Protein AF-A0A538PZ13-F1 (afdb_monomer_lite)

Radius of gyration: 15.91 Å; chains: 1; bounding box: 45×30×44 Å

Foldseek 3Di:
DVVVLLVVVCVVVVLAQKEWQALLLCLLQDPPRDVLSVPDQEGEIADAPPDPCPVVQCAPFNCPHPVCVVVVHGYDYDYPVLQLWFPPQVVVWGANDPVNRSYTYGQPLSSLLSLLVVDDPSSLVNNLVCVVVVVDDPVVNLVRLVRRPDPVSSVSSVVSSVVSVVVSVD

Structure (mmCIF, N/CA/C/O backbone):
data_AF-A0A538PZ13-F1
#
_entry.id   AF-A0A538PZ13-F1
#
loop_
_atom_site.group_PDB
_atom_site.id
_atom_site.type_symbol
_atom_site.label_atom_id
_atom_site.label_alt_id
_atom_site.label_comp_id
_atom_site.label_asym_id
_atom_site.label_entity_id
_atom_site.label_seq_id
_atom_site.pdbx_PDB_ins_code
_atom_site.Cartn_x
_atom_site.Cartn_y
_atom_site.Cartn_z
_atom_site.occupancy
_atom_site.B_iso_or_equiv
_atom_site.auth_seq_id
_atom_site.auth_comp_id
_atom_site.auth_asym_id
_atom_site.auth_atom_id
_atom_site.pdbx_PDB_model_num
ATOM 1 N N . MET A 1 1 ? -0.785 -1.267 -18.541 1.00 88.31 1 MET A N 1
ATOM 2 C CA . MET A 1 1 ? -0.004 -0.082 -18.116 1.00 88.31 1 MET A CA 1
ATOM 3 C C . MET A 1 1 ? 0.684 -0.335 -16.784 1.00 88.31 1 MET A C 1
ATOM 5 O O . MET A 1 1 ? 1.896 -0.491 -16.802 1.00 88.31 1 MET A O 1
ATOM 9 N N . LEU A 1 2 ? -0.053 -0.430 -15.665 1.00 92.56 2 LEU A N 1
ATOM 10 C CA . LEU A 1 2 ? 0.525 -0.856 -14.379 1.00 92.56 2 LEU A CA 1
ATOM 11 C C . LEU A 1 2 ? 1.049 -2.296 -14.450 1.00 92.56 2 LEU A C 1
ATOM 13 O O . LEU A 1 2 ? 2.186 -2.546 -14.088 1.00 92.56 2 LEU A O 1
ATOM 17 N N . ASP A 1 3 ? 0.243 -3.219 -14.974 1.00 93.75 3 ASP A N 1
ATOM 18 C CA . ASP A 1 3 ? 0.633 -4.626 -15.111 1.00 93.75 3 ASP A CA 1
ATOM 19 C C . ASP A 1 3 ? 1.931 -4.803 -15.922 1.00 93.75 3 ASP A C 1
ATOM 21 O O . ASP A 1 3 ? 2.864 -5.469 -15.478 1.00 93.75 3 ASP A O 1
ATOM 25 N N . ASP A 1 4 ? 2.043 -4.106 -17.059 1.00 95.25 4 ASP A N 1
ATOM 26 C CA . ASP A 1 4 ? 3.268 -4.083 -17.871 1.00 95.25 4 ASP A CA 1
ATOM 27 C C . ASP A 1 4 ? 4.466 -3.535 -17.079 1.00 95.25 4 ASP A C 1
ATOM 29 O O . ASP A 1 4 ? 5.549 -4.116 -17.117 1.00 95.25 4 ASP A O 1
ATOM 33 N N . LEU A 1 5 ? 4.266 -2.448 -16.317 1.00 95.94 5 LEU A N 1
ATOM 34 C CA . LEU A 1 5 ? 5.308 -1.860 -15.469 1.00 95.94 5 LEU A CA 1
ATOM 35 C C . LEU A 1 5 ? 5.820 -2.873 -14.450 1.00 95.94 5 LEU A C 1
ATOM 37 O O . LEU A 1 5 ? 7.027 -3.001 -14.278 1.00 95.94 5 LEU A O 1
ATOM 41 N N . LEU A 1 6 ? 4.923 -3.605 -13.793 1.00 95.69 6 LEU A N 1
ATOM 42 C CA . LEU A 1 6 ? 5.287 -4.552 -12.743 1.00 95.69 6 LEU A CA 1
ATOM 43 C C . LEU A 1 6 ? 6.004 -5.784 -13.304 1.00 95.69 6 LEU A C 1
ATOM 45 O O . LEU A 1 6 ? 6.960 -6.261 -12.697 1.00 95.69 6 LEU A O 1
ATOM 49 N N . HIS A 1 7 ? 5.614 -6.252 -14.489 1.00 96.19 7 HIS A N 1
ATOM 50 C CA . HIS A 1 7 ? 6.322 -7.325 -15.189 1.00 96.19 7 HIS A CA 1
ATOM 51 C C . HIS A 1 7 ? 7.709 -6.900 -15.687 1.00 96.19 7 HIS A C 1
ATOM 53 O O . HIS A 1 7 ? 8.652 -7.690 -15.648 1.00 96.19 7 HIS A O 1
ATOM 59 N N . GLU A 1 8 ? 7.863 -5.669 -16.173 1.00 95.69 8 GLU A N 1
ATOM 60 C CA . GLU A 1 8 ? 9.173 -5.124 -16.542 1.00 95.69 8 GLU A CA 1
ATOM 61 C C . GLU A 1 8 ? 10.072 -4.944 -15.314 1.00 95.69 8 GLU A C 1
ATOM 63 O O . GLU A 1 8 ? 11.234 -5.355 -15.336 1.00 95.69 8 GLU A O 1
ATOM 68 N N . LEU A 1 9 ? 9.514 -4.395 -14.234 1.00 94.81 9 LEU A N 1
ATOM 69 C CA . LEU A 1 9 ? 10.199 -4.213 -12.962 1.00 94.81 9 LEU A CA 1
ATOM 70 C C . LEU A 1 9 ? 10.659 -5.557 -12.385 1.00 94.81 9 LEU A C 1
ATOM 72 O O . LEU A 1 9 ? 11.820 -5.703 -12.025 1.00 94.81 9 LEU A O 1
ATOM 76 N N . SER A 1 10 ? 9.788 -6.566 -12.379 1.00 94.12 10 SER A N 1
ATOM 77 C CA . SER A 1 10 ? 10.116 -7.926 -11.944 1.00 94.12 10 SER A CA 1
ATOM 78 C C . SER A 1 10 ? 11.356 -8.492 -12.646 1.00 94.12 10 SER A C 1
ATOM 80 O O . SER A 1 10 ? 12.228 -9.086 -12.012 1.00 94.12 10 SER A O 1
ATOM 82 N N . ARG A 1 11 ? 11.476 -8.265 -13.961 1.00 93.88 11 ARG A N 1
ATOM 83 C CA . ARG A 1 11 ? 12.620 -8.739 -14.750 1.00 93.88 11 ARG A CA 1
ATOM 84 C C . ARG A 1 11 ? 13.901 -7.983 -14.423 1.00 93.88 11 ARG A C 1
ATOM 86 O O . ARG A 1 11 ? 14.960 -8.600 -14.380 1.00 93.88 11 ARG A O 1
ATOM 93 N N . ILE A 1 12 ? 13.831 -6.662 -14.230 1.00 93.19 12 ILE A N 1
ATOM 94 C CA . ILE A 1 12 ? 15.037 -5.864 -13.967 1.00 93.19 12 ILE A CA 1
ATOM 95 C C . ILE A 1 12 ? 15.570 -6.070 -12.547 1.00 93.19 12 ILE A C 1
ATOM 97 O O . ILE A 1 12 ? 16.764 -5.899 -12.312 1.00 93.19 12 ILE A O 1
ATOM 101 N N . THR A 1 13 ? 14.700 -6.457 -11.611 1.00 91.69 13 THR A N 1
ATOM 102 C CA . THR A 1 13 ? 15.071 -6.745 -10.223 1.00 91.69 13 THR A CA 1
ATOM 103 C C . THR A 1 13 ? 15.379 -8.220 -9.967 1.00 91.69 13 THR A C 1
ATOM 105 O O . THR A 1 13 ? 15.598 -8.579 -8.812 1.00 91.69 13 THR A O 1
ATOM 108 N N . ASP A 1 14 ? 15.421 -9.059 -11.009 1.00 92.44 14 ASP A N 1
ATOM 109 C CA . ASP A 1 14 ? 15.654 -10.511 -10.917 1.00 92.44 14 ASP A CA 1
ATOM 110 C C . ASP A 1 14 ? 14.705 -11.192 -9.911 1.00 92.44 14 ASP A C 1
ATOM 112 O O . ASP A 1 14 ? 15.118 -11.962 -9.047 1.00 92.44 14 ASP A O 1
ATOM 116 N N . GLU A 1 15 ? 13.419 -10.823 -9.973 1.00 91.75 15 GLU A N 1
ATOM 117 C CA . GLU A 1 15 ? 12.355 -11.303 -9.078 1.00 91.75 15 GLU A CA 1
ATOM 118 C C . GLU A 1 15 ? 12.631 -11.076 -7.579 1.00 91.75 15 GLU A C 1
ATOM 120 O O . GLU A 1 15 ? 12.066 -11.758 -6.716 1.00 91.75 15 GLU A O 1
ATOM 125 N N . ARG A 1 16 ? 13.478 -10.094 -7.236 1.00 93.56 16 ARG A N 1
ATOM 126 C CA . ARG A 1 16 ? 13.683 -9.681 -5.844 1.00 93.56 16 ARG A CA 1
ATOM 127 C C . ARG A 1 16 ? 12.344 -9.318 -5.202 1.00 93.56 16 ARG A C 1
ATOM 129 O O . ARG A 1 16 ? 11.504 -8.664 -5.818 1.00 93.56 16 ARG A O 1
ATOM 136 N N . GLU A 1 17 ? 12.180 -9.690 -3.934 1.00 94.31 17 GLU A N 1
ATOM 137 C CA . GLU A 1 17 ? 11.027 -9.257 -3.148 1.00 94.31 17 GLU A CA 1
ATOM 138 C C . GLU A 1 17 ? 10.996 -7.725 -3.020 1.00 94.31 17 GLU A C 1
ATOM 140 O O . GLU A 1 17 ? 11.961 -7.110 -2.555 1.00 94.31 17 GLU A O 1
ATOM 145 N N . LEU A 1 18 ? 9.882 -7.121 -3.434 1.00 94.50 18 LEU A N 1
ATOM 146 C CA . LEU A 1 18 ? 9.621 -5.683 -3.362 1.00 94.50 18 LEU A CA 1
ATOM 147 C C . LEU A 1 18 ? 8.338 -5.450 -2.574 1.00 94.50 18 LEU A C 1
ATOM 149 O O . LEU A 1 18 ? 7.366 -6.187 -2.742 1.00 94.50 18 LEU A O 1
ATOM 153 N N . VAL A 1 19 ? 8.310 -4.408 -1.744 1.00 95.00 19 VAL A N 1
ATOM 154 C CA . VAL A 1 19 ? 7.137 -4.086 -0.927 1.00 95.00 19 VAL A CA 1
ATOM 155 C C . VAL A 1 19 ? 6.417 -2.871 -1.498 1.00 95.00 19 VAL A C 1
ATOM 157 O O . VAL A 1 19 ? 6.952 -1.770 -1.488 1.00 95.00 19 VAL A O 1
ATOM 160 N N . MET A 1 20 ? 5.192 -3.059 -1.972 1.00 95.44 20 MET A N 1
ATOM 161 C CA . MET A 1 20 ? 4.313 -1.997 -2.442 1.00 95.44 20 MET A CA 1
ATOM 162 C C . MET A 1 20 ? 3.476 -1.453 -1.283 1.00 95.44 20 MET A C 1
ATOM 164 O O . MET A 1 20 ? 2.809 -2.214 -0.579 1.00 95.44 20 MET A O 1
ATOM 168 N N . VAL A 1 21 ? 3.499 -0.132 -1.089 1.00 93.31 21 VAL A N 1
ATOM 169 C CA . VAL A 1 21 ? 2.846 0.536 0.057 1.00 93.31 21 VAL A CA 1
ATOM 170 C C . VAL A 1 21 ? 1.805 1.588 -0.340 1.00 93.31 21 VAL A C 1
ATOM 172 O O . VAL A 1 21 ? 1.150 2.182 0.521 1.00 93.31 21 VAL A O 1
ATOM 175 N N . GLY A 1 22 ? 1.627 1.793 -1.645 1.00 92.19 22 GLY A N 1
ATOM 176 C CA . GLY A 1 22 ? 0.716 2.775 -2.227 1.00 92.19 22 GLY A CA 1
ATOM 177 C C . GLY A 1 22 ? -0.694 2.259 -2.485 1.00 92.19 22 GLY A C 1
ATOM 178 O O . GLY A 1 22 ? -1.019 1.101 -2.214 1.00 92.19 22 GLY A O 1
ATOM 179 N N . SER A 1 23 ? -1.531 3.112 -3.088 1.00 94.75 23 SER A N 1
ATOM 180 C CA . SER A 1 23 ? -2.902 2.762 -3.508 1.00 94.75 23 SER A CA 1
ATOM 181 C C . SER A 1 23 ? -2.949 1.541 -4.428 1.00 94.75 23 SER A C 1
ATOM 183 O O . SER A 1 23 ? -3.924 0.796 -4.403 1.00 94.75 23 SER A O 1
ATOM 185 N N . GLN A 1 24 ? -1.881 1.298 -5.192 1.00 96.19 24 GLN A N 1
ATOM 186 C CA . GLN A 1 24 ? -1.776 0.132 -6.069 1.00 96.19 24 GLN A CA 1
ATOM 187 C C . GLN A 1 24 ? -1.799 -1.205 -5.307 1.00 96.19 24 GLN A C 1
ATOM 189 O O . GLN A 1 24 ? -2.182 -2.221 -5.878 1.00 96.19 24 GLN A O 1
ATOM 194 N N . SER A 1 25 ? -1.536 -1.204 -3.992 1.00 96.19 25 SER A N 1
ATOM 195 C CA . SER A 1 25 ? -1.680 -2.385 -3.122 1.00 96.19 25 SER A CA 1
ATOM 196 C C . SER A 1 25 ? -3.099 -2.970 -3.123 1.00 96.19 25 SER A C 1
ATOM 198 O O . SER A 1 25 ? -3.287 -4.144 -2.820 1.00 96.19 25 SER A O 1
ATOM 200 N N . ILE A 1 26 ? -4.113 -2.177 -3.488 1.00 96.69 26 ILE A N 1
ATOM 201 C CA . ILE A 1 26 ? -5.522 -2.604 -3.529 1.00 96.69 26 ILE A CA 1
ATOM 202 C C . ILE A 1 26 ? -5.761 -3.678 -4.602 1.00 96.69 26 ILE A C 1
ATOM 204 O O . ILE A 1 26 ? -6.655 -4.511 -4.436 1.00 96.69 26 ILE A O 1
ATOM 208 N N . HIS A 1 27 ? -4.928 -3.724 -5.647 1.00 95.31 27 HIS A N 1
ATOM 209 C CA . HIS A 1 27 ? -4.973 -4.782 -6.659 1.00 95.31 27 HIS A CA 1
ATOM 210 C C . HIS A 1 27 ? -4.740 -6.184 -6.073 1.00 95.31 27 HIS A C 1
ATOM 212 O O . HIS A 1 27 ? -5.246 -7.155 -6.626 1.00 95.31 27 HIS A O 1
ATOM 218 N N . ALA A 1 28 ? -4.066 -6.300 -4.921 1.00 94.94 28 ALA A N 1
ATOM 219 C CA . ALA A 1 28 ? -3.869 -7.580 -4.237 1.00 94.94 28 ALA A CA 1
ATOM 220 C C . ALA A 1 28 ? -5.143 -8.127 -3.563 1.00 94.94 28 ALA A C 1
ATOM 222 O O . ALA A 1 28 ? -5.198 -9.290 -3.166 1.00 94.94 28 ALA A O 1
ATOM 223 N N . VAL A 1 29 ? -6.164 -7.283 -3.386 1.00 92.25 29 VAL A N 1
ATOM 224 C CA . VAL A 1 29 ? -7.357 -7.594 -2.583 1.00 92.25 29 VAL A CA 1
ATOM 225 C C . VAL A 1 29 ? -8.599 -7.750 -3.455 1.00 92.25 29 VAL A C 1
ATOM 227 O O . VAL A 1 29 ? -9.496 -8.525 -3.124 1.00 92.25 29 VAL A O 1
ATOM 230 N N . THR A 1 30 ? -8.680 -7.020 -4.568 1.00 92.75 30 THR A N 1
ATOM 231 C CA . THR A 1 30 ? -9.859 -7.025 -5.437 1.00 92.75 30 THR A CA 1
ATOM 232 C C . THR A 1 30 ? -9.503 -6.775 -6.899 1.00 92.75 30 THR A C 1
ATOM 234 O O . THR A 1 30 ? -8.638 -5.963 -7.212 1.00 92.75 30 THR A O 1
ATOM 237 N N . ASN A 1 31 ? -10.244 -7.426 -7.799 1.00 91.31 31 ASN A N 1
ATOM 238 C CA . ASN A 1 31 ? -10.213 -7.132 -9.235 1.00 91.31 31 ASN A CA 1
ATOM 239 C C . ASN A 1 31 ? -11.127 -5.954 -9.614 1.00 91.31 31 ASN A C 1
ATOM 241 O O . ASN A 1 31 ? -10.971 -5.366 -10.678 1.00 91.31 31 ASN A O 1
ATOM 245 N N . ASP A 1 32 ? -12.091 -5.613 -8.755 1.00 93.69 32 ASP A N 1
ATOM 246 C CA . ASP A 1 32 ? -12.986 -4.468 -8.930 1.00 93.69 32 ASP A CA 1
ATOM 247 C C . ASP A 1 32 ? -12.383 -3.263 -8.192 1.00 93.69 32 ASP A C 1
ATOM 249 O O . ASP A 1 32 ? -12.812 -2.894 -7.098 1.00 93.69 32 ASP A O 1
ATOM 253 N N . VAL A 1 33 ? -11.287 -2.712 -8.709 1.00 93.81 33 VAL A N 1
ATOM 254 C CA . VAL A 1 33 ? -10.551 -1.635 -8.027 1.00 93.81 33 VAL A CA 1
ATOM 255 C C . VAL A 1 33 ? -11.299 -0.290 -8.086 1.00 93.81 33 VAL A C 1
ATOM 257 O O . VAL A 1 33 ? -11.918 0.018 -9.104 1.00 93.81 33 VAL A O 1
ATOM 260 N N . PRO A 1 34 ? -11.280 0.529 -7.010 1.00 93.81 34 PRO A N 1
ATOM 261 C CA . PRO A 1 34 ? -11.857 1.877 -7.028 1.00 93.81 34 PRO A CA 1
ATOM 262 C C . PRO A 1 34 ? -11.261 2.772 -8.124 1.00 93.81 34 PRO A C 1
ATOM 264 O O . PRO A 1 34 ? -10.084 2.638 -8.467 1.00 93.81 34 PRO A O 1
ATOM 267 N N . ILE A 1 35 ? -12.043 3.730 -8.634 1.00 92.06 35 ILE A N 1
ATOM 268 C CA . ILE A 1 35 ? -11.593 4.646 -9.697 1.00 92.06 35 ILE A CA 1
ATOM 269 C C . ILE A 1 35 ? -10.392 5.490 -9.252 1.00 92.06 35 ILE A C 1
ATOM 271 O O . ILE A 1 35 ? -9.505 5.770 -10.051 1.00 92.06 35 ILE A O 1
ATOM 275 N N . GLU A 1 36 ? -10.314 5.827 -7.968 1.00 91.50 36 GLU A N 1
ATOM 276 C CA . GLU A 1 36 ? -9.204 6.544 -7.342 1.00 91.50 36 GLU A CA 1
ATOM 277 C C . GLU A 1 36 ? -7.878 5.782 -7.496 1.00 91.50 36 GLU A C 1
ATOM 279 O O . GLU A 1 36 ? -6.826 6.396 -7.666 1.00 91.50 36 GLU A O 1
ATOM 284 N N . VAL A 1 37 ? -7.927 4.444 -7.485 1.00 93.38 37 VAL A N 1
ATOM 285 C CA . VAL A 1 37 ? -6.760 3.575 -7.702 1.00 93.38 37 VAL A CA 1
ATOM 286 C C . VAL A 1 37 ? -6.416 3.499 -9.183 1.00 93.38 37 VAL A C 1
ATOM 288 O O . VAL A 1 37 ? -5.256 3.658 -9.546 1.00 93.38 37 VAL A O 1
ATOM 291 N N . VAL A 1 38 ? -7.423 3.334 -10.047 1.00 91.38 38 VAL A N 1
ATOM 292 C CA . VAL A 1 38 ? -7.242 3.289 -11.511 1.00 91.38 38 VAL A CA 1
ATOM 293 C C . VAL A 1 38 ? -6.613 4.577 -12.044 1.00 91.38 38 VAL A C 1
ATOM 295 O O . VAL A 1 38 ? -5.795 4.540 -12.959 1.00 91.38 38 VAL A O 1
ATOM 298 N N . MET A 1 39 ? -6.988 5.721 -11.471 1.00 90.06 39 MET A N 1
ATOM 299 C CA . MET A 1 39 ? -6.449 7.032 -11.834 1.00 90.06 39 MET A CA 1
ATOM 300 C C . MET A 1 39 ? -5.078 7.311 -11.207 1.00 90.06 39 MET A C 1
ATOM 302 O O . MET A 1 39 ? -4.426 8.290 -11.582 1.00 90.06 39 MET A O 1
ATOM 306 N N . SER A 1 40 ? -4.639 6.484 -10.256 1.00 91.62 40 SER A N 1
ATOM 307 C CA . SER A 1 40 ? -3.337 6.635 -9.625 1.00 91.62 40 SER A CA 1
ATOM 308 C C . SER A 1 40 ? -2.230 6.223 -10.591 1.00 91.62 40 SER A C 1
ATOM 310 O O . SER A 1 40 ? -2.250 5.151 -11.195 1.00 91.62 40 SER A O 1
ATOM 312 N N . ARG A 1 41 ? -1.262 7.122 -10.752 1.00 94.19 41 ARG A N 1
ATOM 313 C CA . ARG A 1 41 ? -0.120 6.968 -11.660 1.00 94.19 41 ARG A CA 1
ATOM 314 C C . ARG A 1 41 ? 1.119 6.437 -10.945 1.00 94.19 41 ARG A C 1
ATOM 316 O O . ARG A 1 41 ? 1.995 5.875 -11.590 1.00 94.19 41 ARG A O 1
ATOM 323 N N . GLU A 1 42 ? 1.172 6.633 -9.636 1.00 95.06 42 GLU A N 1
ATOM 324 C CA . GLU A 1 42 ? 2.287 6.264 -8.774 1.00 95.06 42 GLU A CA 1
ATOM 325 C C . GLU A 1 42 ? 2.146 4.813 -8.297 1.00 95.06 42 GLU A C 1
ATOM 327 O O . GLU A 1 42 ? 1.071 4.365 -7.881 1.00 95.06 42 GLU A O 1
ATOM 332 N N . CYS A 1 43 ? 3.242 4.068 -8.399 1.00 96.06 43 CYS A N 1
ATOM 333 C CA . CYS A 1 43 ? 3.442 2.754 -7.812 1.00 96.06 43 CYS A CA 1
ATOM 334 C C . CYS A 1 43 ? 4.483 2.885 -6.693 1.00 96.06 43 CYS A C 1
ATOM 336 O O . CYS A 1 43 ? 5.682 2.779 -6.944 1.00 96.06 43 CYS A O 1
ATOM 338 N N . ASP A 1 44 ? 4.016 3.123 -5.466 1.00 94.88 44 ASP A N 1
ATOM 339 C CA . ASP A 1 44 ? 4.898 3.383 -4.323 1.00 94.88 44 ASP A CA 1
ATOM 340 C C . ASP A 1 44 ? 5.567 2.090 -3.832 1.00 94.88 44 ASP A C 1
ATOM 342 O O . ASP A 1 44 ? 4.876 1.172 -3.364 1.00 94.88 44 ASP A O 1
ATOM 346 N N . LEU A 1 45 ? 6.899 2.027 -3.898 1.00 94.44 45 LEU A N 1
ATOM 347 C CA . LEU A 1 45 ? 7.703 0.887 -3.451 1.00 94.44 45 LEU A CA 1
ATOM 348 C C . LEU A 1 45 ? 8.615 1.267 -2.290 1.00 94.44 45 LEU A C 1
ATOM 350 O O . LEU A 1 45 ? 9.342 2.254 -2.352 1.00 94.44 45 LEU A O 1
ATOM 354 N N . LEU A 1 46 ? 8.614 0.446 -1.244 1.00 92.50 46 LEU A N 1
ATOM 355 C CA . LEU A 1 46 ? 9.475 0.614 -0.084 1.00 92.50 46 LEU A CA 1
ATOM 356 C C . LEU A 1 46 ? 10.914 0.216 -0.432 1.00 92.50 46 LEU A C 1
ATOM 358 O O . LEU A 1 46 ? 11.238 -0.972 -0.489 1.00 92.50 46 LEU A O 1
ATOM 362 N N . LEU A 1 47 ? 11.763 1.212 -0.658 1.00 89.38 47 LEU A N 1
ATOM 363 C CA . LEU A 1 47 ? 13.173 1.064 -1.005 1.00 89.38 47 LEU A CA 1
ATOM 364 C C . LEU A 1 47 ? 13.954 2.203 -0.351 1.00 89.38 47 LEU A C 1
ATOM 366 O O . LEU A 1 47 ? 13.622 3.375 -0.517 1.00 89.38 47 LEU A O 1
ATOM 370 N N . ASP A 1 48 ? 14.987 1.862 0.416 1.00 83.44 48 ASP A N 1
ATOM 371 C CA . ASP A 1 48 ? 15.838 2.873 1.039 1.00 83.44 48 ASP A CA 1
ATOM 372 C C . ASP A 1 48 ? 16.789 3.510 0.023 1.00 83.44 48 ASP A C 1
ATOM 374 O O . ASP A 1 48 ? 17.233 2.869 -0.925 1.00 83.44 48 ASP A O 1
ATOM 378 N N . GLU A 1 49 ? 17.187 4.762 0.258 1.00 79.12 49 GLU A N 1
ATOM 379 C CA . GLU A 1 49 ? 18.135 5.473 -0.617 1.00 79.12 49 GLU A CA 1
ATOM 380 C C . GLU A 1 49 ? 19.486 4.747 -0.753 1.00 79.12 49 GLU A C 1
ATOM 382 O O . GLU A 1 49 ? 20.160 4.857 -1.773 1.00 79.12 49 GLU A O 1
ATOM 387 N N . SER A 1 50 ? 19.894 3.990 0.271 1.00 83.25 50 SER A N 1
ATOM 388 C CA . SER A 1 50 ? 21.118 3.180 0.239 1.00 83.25 50 SER A CA 1
ATOM 389 C C . SER A 1 50 ? 20.981 1.878 -0.551 1.00 83.25 50 SER A C 1
ATOM 391 O O . SER A 1 50 ? 21.976 1.176 -0.740 1.00 83.25 50 SER A O 1
ATOM 393 N N . ASP A 1 51 ? 19.765 1.510 -0.951 1.00 88.75 51 ASP A N 1
ATOM 394 C CA . ASP A 1 51 ? 19.526 0.315 -1.740 1.00 88.75 51 ASP A CA 1
ATOM 395 C C . ASP A 1 51 ? 20.070 0.500 -3.160 1.00 88.75 51 ASP A C 1
ATOM 397 O O . ASP A 1 51 ? 19.816 1.497 -3.836 1.00 88.75 51 ASP A O 1
ATOM 401 N N . SER A 1 52 ? 20.827 -0.488 -3.635 1.00 88.19 52 SER A N 1
ATOM 402 C CA . SER A 1 52 ? 21.430 -0.454 -4.966 1.00 88.19 52 SER A CA 1
ATOM 403 C C . SER A 1 52 ? 20.404 -0.388 -6.101 1.00 88.19 52 SER A C 1
ATOM 405 O O . SER A 1 52 ? 20.763 0.016 -7.205 1.00 88.19 52 SER A O 1
ATOM 407 N N . LEU A 1 53 ? 19.154 -0.805 -5.861 1.00 90.31 53 LEU A N 1
ATOM 408 C CA . LEU A 1 53 ? 18.087 -0.750 -6.861 1.00 90.31 53 LEU A CA 1
ATOM 409 C C . LEU A 1 53 ? 17.445 0.627 -6.999 1.00 90.31 53 LEU A C 1
ATOM 411 O O . LEU A 1 53 ? 16.878 0.888 -8.055 1.00 90.31 53 LEU A O 1
ATOM 415 N N . THR A 1 54 ? 17.540 1.498 -5.993 1.00 90.94 54 THR A N 1
ATOM 416 C CA . THR A 1 54 ? 16.848 2.797 -5.992 1.00 90.94 54 THR A CA 1
ATOM 417 C C . THR A 1 54 ? 17.229 3.618 -7.221 1.00 90.94 54 THR A C 1
ATOM 419 O O . THR A 1 54 ? 16.365 3.962 -8.018 1.00 90.94 54 THR A O 1
ATOM 422 N N . GLY A 1 55 ? 18.529 3.783 -7.492 1.00 91.44 55 GLY A N 1
ATOM 423 C CA . GLY A 1 55 ? 18.982 4.511 -8.684 1.00 91.44 55 GLY A CA 1
ATOM 424 C C . GLY A 1 55 ? 18.578 3.861 -10.017 1.00 91.44 55 GLY A C 1
ATOM 425 O O . GLY A 1 55 ? 18.277 4.568 -10.974 1.00 91.44 55 GLY A O 1
ATOM 426 N N . VAL A 1 56 ? 18.531 2.524 -10.083 1.00 92.56 56 VAL A N 1
ATOM 427 C CA . VAL A 1 56 ? 18.098 1.791 -11.292 1.00 92.56 56 VAL A CA 1
ATOM 428 C C . VAL A 1 56 ? 16.605 2.005 -11.550 1.00 92.56 56 VAL A C 1
ATOM 430 O O . VAL A 1 56 ? 16.184 2.186 -12.693 1.00 92.56 56 VAL A O 1
ATOM 433 N N . ILE A 1 57 ? 15.805 1.985 -10.485 1.00 93.69 57 ILE A N 1
ATOM 434 C CA . ILE A 1 57 ? 14.361 2.200 -10.536 1.00 93.69 57 ILE A CA 1
ATOM 435 C C . ILE A 1 57 ? 14.051 3.651 -10.888 1.00 93.69 57 ILE A C 1
ATOM 437 O O . ILE A 1 57 ? 13.249 3.876 -11.789 1.00 93.69 57 ILE A O 1
ATOM 441 N N . ASP A 1 58 ? 14.717 4.619 -10.266 1.00 92.50 58 ASP A N 1
ATOM 442 C CA . ASP A 1 58 ? 14.497 6.040 -10.545 1.00 92.50 58 ASP A CA 1
ATOM 443 C C . ASP A 1 58 ? 14.809 6.386 -12.005 1.00 92.50 58 ASP A C 1
ATOM 445 O O . ASP A 1 58 ? 14.031 7.078 -12.663 1.00 92.50 58 ASP A O 1
ATOM 449 N N . GLU A 1 59 ? 15.906 5.852 -12.552 1.00 93.62 59 GLU A N 1
ATOM 450 C CA . GLU A 1 59 ? 16.292 6.085 -13.946 1.00 93.62 59 GLU A CA 1
ATOM 451 C C . GLU A 1 59 ? 15.330 5.409 -14.942 1.00 93.62 59 GLU A C 1
ATOM 453 O O . GLU A 1 59 ? 14.930 6.017 -15.940 1.00 93.62 59 GLU A O 1
ATOM 458 N N . GLY A 1 60 ? 14.951 4.150 -14.693 1.00 94.38 60 GLY A N 1
ATOM 459 C CA . GLY A 1 60 ? 14.180 3.345 -15.648 1.00 94.38 60 GLY A CA 1
ATOM 460 C C . GLY A 1 60 ? 12.659 3.463 -15.526 1.00 94.38 60 GLY A C 1
ATOM 461 O O . GLY A 1 60 ? 11.944 3.329 -16.521 1.00 94.38 60 GLY A O 1
ATOM 462 N N . PHE A 1 61 ? 12.163 3.700 -14.315 1.00 96.75 61 PHE A N 1
ATOM 463 C CA . PHE A 1 61 ? 10.750 3.585 -13.946 1.00 96.75 61 PHE A CA 1
ATOM 464 C C . PHE A 1 61 ? 10.235 4.778 -13.144 1.00 96.75 61 PHE A C 1
ATOM 466 O O . PHE A 1 61 ? 9.025 4.871 -12.946 1.00 96.75 61 PHE A O 1
ATOM 473 N N . GLY A 1 62 ? 11.115 5.680 -12.708 1.00 96.44 62 GLY A N 1
ATOM 474 C CA . GLY A 1 62 ? 10.758 6.881 -11.966 1.00 96.44 62 GLY A CA 1
ATOM 475 C C . GLY A 1 62 ? 9.885 7.858 -12.764 1.00 96.44 62 GLY A C 1
ATOM 476 O O . GLY A 1 62 ? 9.682 7.687 -13.974 1.00 96.44 62 GLY A O 1
ATOM 477 N N . PRO A 1 63 ? 9.366 8.912 -12.112 1.00 96.38 63 PRO A N 1
ATOM 478 C CA . PRO A 1 63 ? 8.427 9.867 -12.713 1.00 96.38 63 PRO A CA 1
ATOM 479 C C . PRO A 1 63 ? 8.987 10.599 -13.939 1.00 96.38 63 PRO A C 1
ATOM 481 O O . PRO A 1 63 ? 8.229 10.928 -14.852 1.00 96.38 63 PRO A O 1
ATOM 484 N N . ASP A 1 64 ? 10.304 10.807 -13.979 1.00 95.69 64 ASP A N 1
ATOM 485 C CA . ASP A 1 64 ? 11.008 11.488 -15.071 1.00 95.69 64 ASP A CA 1
ATOM 486 C C . ASP A 1 64 ? 11.579 10.516 -16.125 1.00 95.69 64 ASP A C 1
ATOM 488 O O . ASP A 1 64 ? 12.259 10.935 -17.065 1.00 95.69 64 ASP A O 1
ATOM 492 N N . SER A 1 65 ? 11.308 9.212 -15.996 1.00 95.88 65 SER A N 1
ATOM 493 C CA . SER A 1 65 ? 11.803 8.201 -16.933 1.00 95.88 65 SER A CA 1
ATOM 494 C C . SER A 1 65 ? 11.127 8.314 -18.312 1.00 95.88 65 SER A C 1
ATOM 496 O O . SER A 1 65 ? 9.952 8.694 -18.416 1.00 95.88 65 SER A O 1
ATOM 498 N N . PRO A 1 66 ? 11.806 7.905 -19.404 1.00 94.44 66 PRO A N 1
ATOM 499 C CA . PRO A 1 66 ? 11.181 7.814 -20.727 1.00 94.44 66 PRO A CA 1
ATOM 500 C C . PRO A 1 66 ? 9.913 6.952 -20.715 1.00 94.44 66 PRO A C 1
ATOM 502 O O . PRO A 1 66 ? 8.911 7.284 -21.349 1.00 94.44 66 PRO A O 1
ATOM 505 N N . ARG A 1 67 ? 9.928 5.881 -19.915 1.00 94.44 67 ARG A N 1
ATOM 506 C CA . ARG A 1 67 ? 8.790 4.986 -19.719 1.00 94.44 67 ARG A CA 1
ATOM 507 C C . ARG A 1 67 ? 7.576 5.716 -19.130 1.00 94.44 67 ARG A C 1
ATOM 509 O O . ARG A 1 67 ? 6.446 5.527 -19.597 1.00 94.44 67 ARG A O 1
ATOM 516 N N . ALA A 1 68 ? 7.791 6.546 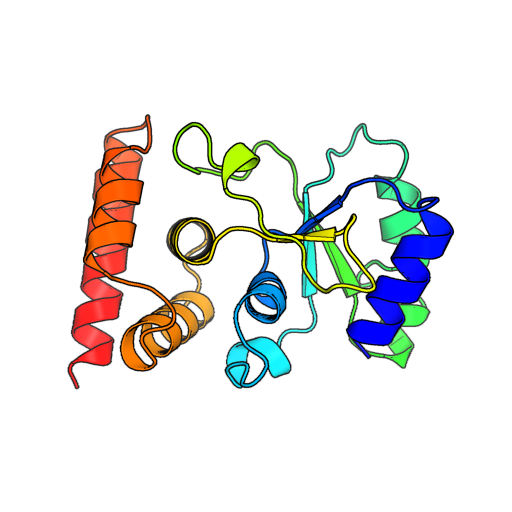-18.111 1.00 95.69 68 ALA A N 1
ATOM 517 C CA . ALA A 1 68 ? 6.740 7.347 -17.493 1.00 95.69 68 ALA A CA 1
ATOM 518 C C . ALA A 1 68 ? 6.197 8.420 -18.450 1.00 95.69 68 ALA A C 1
ATOM 520 O O . ALA A 1 68 ? 4.996 8.695 -18.441 1.00 95.69 68 ALA A O 1
ATOM 521 N N . ALA A 1 69 ? 7.034 8.981 -19.327 1.00 95.38 69 ALA A N 1
ATOM 522 C CA . ALA A 1 69 ? 6.587 9.921 -20.356 1.00 95.38 69 ALA A CA 1
ATOM 523 C C . ALA A 1 69 ? 5.637 9.269 -21.382 1.00 95.38 69 ALA A C 1
ATOM 525 O O . ALA A 1 69 ? 4.685 9.907 -21.834 1.00 95.38 69 ALA A O 1
ATOM 526 N N . GLU A 1 70 ? 5.860 7.997 -21.723 1.00 94.44 70 GLU A N 1
ATOM 527 C CA . GLU A 1 70 ? 5.035 7.246 -22.679 1.00 94.44 70 GLU A CA 1
ATOM 528 C C . GLU A 1 70 ? 3.748 6.691 -22.058 1.00 94.44 70 GLU A C 1
ATOM 530 O O . GLU A 1 70 ? 2.684 6.719 -22.679 1.00 94.44 70 GLU A O 1
ATOM 535 N N . THR A 1 71 ? 3.837 6.175 -20.831 1.00 94.19 71 THR A N 1
ATOM 536 C CA . THR A 1 71 ? 2.748 5.420 -20.193 1.00 94.19 71 THR A CA 1
ATOM 537 C C . THR A 1 71 ? 2.104 6.140 -19.022 1.00 94.19 71 THR A C 1
ATOM 539 O O . THR A 1 71 ? 1.156 5.628 -18.453 1.00 94.19 71 THR A O 1
ATOM 542 N N . ALA A 1 72 ? 2.588 7.303 -18.609 1.00 93.50 72 ALA A N 1
ATOM 543 C CA . ALA A 1 72 ? 2.095 8.048 -17.456 1.00 93.50 72 ALA A CA 1
ATOM 544 C C . ALA A 1 72 ? 2.206 7.345 -16.080 1.00 93.50 72 ALA A C 1
ATOM 546 O O . ALA A 1 72 ? 2.125 8.056 -15.080 1.00 93.50 72 ALA A O 1
ATOM 547 N N . VAL A 1 73 ? 2.411 6.026 -16.002 1.00 96.12 73 VAL A N 1
ATOM 548 C CA . VAL A 1 73 ? 2.577 5.254 -14.760 1.00 96.12 73 VAL A CA 1
ATOM 549 C C . VAL A 1 73 ? 4.063 5.106 -14.445 1.00 96.12 73 VAL A C 1
ATOM 551 O O . VAL A 1 73 ? 4.856 4.811 -15.342 1.00 96.12 73 VAL A O 1
ATOM 554 N N . TYR A 1 74 ? 4.425 5.303 -13.182 1.00 97.31 74 TYR A N 1
ATOM 555 C CA . TYR A 1 74 ? 5.806 5.301 -12.706 1.00 97.31 74 TYR A CA 1
ATOM 556 C C . TYR A 1 74 ? 5.923 4.674 -11.315 1.00 97.31 74 TYR A C 1
ATOM 558 O O . TYR A 1 74 ? 4.933 4.532 -10.598 1.00 97.31 74 TYR A O 1
ATOM 566 N N . VAL A 1 75 ? 7.142 4.303 -10.938 1.00 96.94 75 VAL A N 1
ATOM 567 C CA . VAL A 1 75 ? 7.497 3.894 -9.578 1.00 96.94 75 VAL A CA 1
ATOM 568 C C . VAL A 1 75 ? 7.932 5.119 -8.786 1.00 96.94 75 VAL A C 1
ATOM 570 O O . VAL A 1 75 ? 8.707 5.928 -9.289 1.00 96.94 75 VAL A O 1
ATOM 573 N N . ASP A 1 76 ? 7.439 5.237 -7.558 1.00 94.06 76 ASP A N 1
ATOM 574 C CA . ASP A 1 76 ? 7.948 6.194 -6.576 1.00 94.06 76 ASP A CA 1
ATOM 575 C C . ASP A 1 76 ? 8.592 5.411 -5.428 1.00 94.06 76 ASP A C 1
ATOM 577 O O . ASP A 1 76 ? 7.947 4.562 -4.803 1.00 94.06 76 ASP A O 1
ATOM 581 N N . THR A 1 77 ? 9.884 5.617 -5.183 1.00 91.88 77 THR A N 1
ATOM 582 C CA . THR A 1 77 ? 10.577 4.928 -4.091 1.00 91.88 77 THR A CA 1
ATOM 583 C C . THR A 1 77 ? 10.359 5.677 -2.788 1.00 91.88 77 THR A C 1
ATOM 585 O O . THR A 1 77 ? 10.710 6.849 -2.660 1.00 91.88 77 THR A O 1
ATOM 588 N N . VAL A 1 78 ? 9.822 4.986 -1.788 1.00 88.88 78 VAL A N 1
ATOM 589 C CA . VAL A 1 78 ? 9.561 5.550 -0.466 1.00 88.88 78 VAL A CA 1
ATOM 590 C C . VAL A 1 78 ? 10.458 4.898 0.579 1.00 88.88 78 VAL A C 1
ATOM 592 O O . VAL A 1 78 ? 10.594 3.676 0.637 1.00 88.88 78 VAL A O 1
ATOM 595 N N . SER A 1 79 ? 11.070 5.716 1.436 1.00 82.62 79 SER A N 1
ATOM 596 C CA . SER A 1 79 ? 11.974 5.221 2.481 1.00 82.62 79 SER A CA 1
ATOM 597 C C . SER A 1 79 ? 11.248 4.339 3.500 1.00 82.62 79 SER A C 1
ATOM 599 O O . SER A 1 79 ? 10.118 4.624 3.911 1.00 82.62 79 SER A O 1
ATOM 601 N N . SER A 1 80 ? 11.956 3.329 4.016 1.00 69.19 80 SER A N 1
ATOM 602 C CA . SER A 1 80 ? 11.485 2.449 5.087 1.00 69.19 80 SER A CA 1
ATOM 603 C C . SER A 1 80 ? 11.253 3.157 6.426 1.00 69.19 80 SER A C 1
ATOM 605 O O . SER A 1 80 ? 10.720 2.553 7.354 1.00 69.19 80 SER A O 1
ATOM 607 N N . THR A 1 81 ? 11.662 4.422 6.554 1.00 67.19 81 THR A N 1
ATOM 608 C CA . THR A 1 81 ? 11.391 5.275 7.723 1.00 67.19 81 THR A CA 1
ATOM 609 C C . THR A 1 81 ? 9.989 5.888 7.700 1.00 67.19 81 THR A C 1
ATOM 611 O O . THR A 1 81 ? 9.493 6.344 8.729 1.00 67.19 81 THR A O 1
ATOM 614 N N . PHE A 1 82 ? 9.331 5.864 6.539 1.00 66.56 82 PHE A N 1
ATOM 615 C CA . PHE A 1 82 ? 8.009 6.432 6.305 1.00 66.56 82 PHE A CA 1
ATOM 616 C C . PHE A 1 82 ? 6.782 5.609 6.789 1.00 66.56 82 PHE A C 1
ATOM 618 O O . PHE A 1 82 ? 5.701 6.195 6.907 1.00 66.56 82 PHE A O 1
ATOM 625 N N . PRO A 1 83 ? 6.846 4.303 7.130 1.00 64.69 83 PRO A N 1
ATOM 626 C CA . PRO A 1 83 ? 5.674 3.572 7.586 1.00 64.69 83 PRO A CA 1
ATOM 627 C C . PRO A 1 83 ? 5.468 3.730 9.101 1.00 64.69 83 PRO A C 1
ATOM 629 O O . PRO A 1 83 ? 6.055 3.0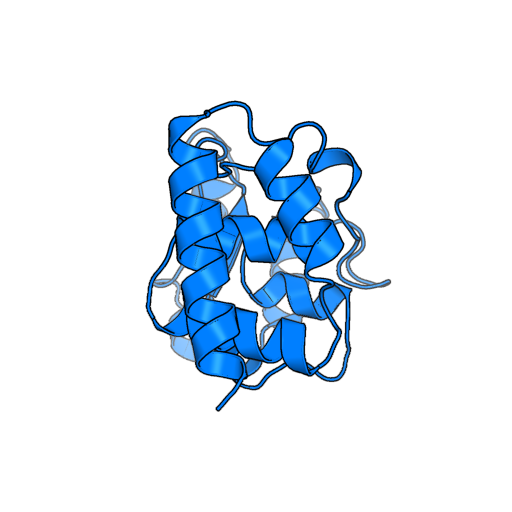13 9.909 1.00 64.69 83 PRO A O 1
ATOM 632 N N . PHE A 1 84 ? 4.531 4.594 9.509 1.00 78.06 84 PHE A N 1
ATOM 633 C CA . PHE A 1 84 ? 3.943 4.581 10.864 1.00 78.06 84 PHE A CA 1
ATOM 634 C C . PHE A 1 84 ? 2.970 3.397 11.036 1.00 78.06 84 PHE A C 1
ATOM 636 O O . PHE A 1 84 ? 1.829 3.549 11.479 1.00 78.06 84 PHE A O 1
ATOM 643 N N . LEU A 1 85 ? 3.410 2.209 10.630 1.00 87.94 85 LEU A N 1
ATOM 644 C CA . LEU A 1 85 ? 2.624 0.987 10.648 1.00 87.94 85 LEU A CA 1
ATOM 645 C C . LEU A 1 85 ? 2.724 0.297 12.017 1.00 87.94 85 LEU A C 1
ATOM 647 O O . LEU A 1 85 ? 3.714 0.462 12.739 1.00 87.94 85 LEU A O 1
ATOM 651 N N . PRO A 1 86 ? 1.698 -0.469 12.423 1.00 89.56 86 PRO A N 1
ATOM 652 C CA . PRO A 1 86 ? 1.730 -1.166 13.693 1.00 89.56 86 PRO A CA 1
ATOM 653 C C . PRO A 1 86 ? 2.665 -2.368 13.599 1.00 89.56 86 PRO A C 1
ATOM 655 O O . PRO A 1 86 ? 2.842 -2.951 12.527 1.00 89.56 86 PRO A O 1
ATOM 658 N N . ALA A 1 87 ? 3.226 -2.768 14.741 1.00 88.25 87 ALA A N 1
ATOM 659 C CA . ALA A 1 87 ? 4.186 -3.864 14.807 1.00 88.25 87 ALA A CA 1
ATOM 660 C C . ALA A 1 87 ? 3.700 -5.114 14.045 1.00 88.25 87 ALA A C 1
ATOM 662 O O . ALA A 1 87 ? 2.535 -5.527 14.131 1.00 88.25 87 ALA A O 1
ATOM 663 N N . GLY A 1 88 ? 4.620 -5.699 13.284 1.00 90.06 88 GLY A N 1
ATOM 664 C CA . GLY A 1 88 ? 4.395 -6.912 12.515 1.00 90.06 88 GLY A CA 1
ATOM 665 C C . GLY A 1 88 ? 3.530 -6.759 11.265 1.00 90.06 88 GLY A C 1
ATOM 666 O O . GLY A 1 88 ? 2.876 -7.713 10.838 1.00 90.06 88 GLY A O 1
ATOM 667 N N . TRP A 1 89 ? 3.471 -5.552 10.700 1.00 93.25 89 TRP A N 1
ATOM 668 C CA . TRP A 1 89 ? 2.839 -5.305 9.401 1.00 93.25 89 TRP A CA 1
ATOM 669 C C . TRP A 1 89 ? 3.536 -6.075 8.278 1.00 93.25 89 TRP A C 1
ATOM 671 O O . TRP A 1 89 ? 2.871 -6.562 7.369 1.00 93.25 89 TRP A O 1
ATOM 681 N N . GLU A 1 90 ? 4.843 -6.303 8.402 1.00 92.81 90 GLU A N 1
ATOM 682 C CA . GLU A 1 90 ? 5.637 -7.068 7.445 1.00 92.81 90 GLU A CA 1
ATOM 683 C C . GLU A 1 90 ? 5.117 -8.507 7.312 1.00 92.81 90 GLU A C 1
ATOM 685 O O . GLU A 1 90 ? 5.070 -9.058 6.216 1.00 92.81 90 GLU A O 1
ATOM 690 N N . GLN A 1 91 ? 4.649 -9.121 8.409 1.00 94.94 91 GLN A N 1
ATOM 691 C CA . GLN A 1 91 ? 4.086 -10.479 8.366 1.00 94.94 91 GLN A CA 1
ATOM 692 C C . GLN A 1 91 ? 2.663 -10.529 7.800 1.00 94.94 91 GLN A C 1
ATOM 694 O O . GLN A 1 91 ? 2.145 -11.617 7.551 1.00 94.94 91 GLN A O 1
ATOM 699 N N . ARG A 1 92 ? 2.017 -9.373 7.618 1.00 95.50 92 ARG A N 1
ATOM 700 C CA . ARG A 1 92 ? 0.670 -9.258 7.044 1.00 95.50 92 ARG A CA 1
ATOM 701 C C . ARG A 1 92 ? 0.684 -8.925 5.559 1.00 95.50 92 ARG A C 1
ATOM 703 O O . ARG A 1 92 ? -0.378 -8.940 4.948 1.00 95.50 92 ARG A O 1
ATOM 710 N N . LEU A 1 93 ? 1.857 -8.662 4.982 1.00 96.06 93 LEU A N 1
ATOM 711 C CA . LEU A 1 93 ? 2.009 -8.427 3.553 1.00 96.06 93 LEU A CA 1
ATOM 712 C C . LEU A 1 93 ? 1.336 -9.527 2.732 1.00 96.06 93 LEU A C 1
ATOM 714 O O . LEU A 1 93 ? 1.479 -10.713 3.039 1.00 96.06 93 LEU A O 1
ATOM 718 N N . VAL A 1 94 ? 0.667 -9.138 1.653 1.00 96.31 94 VAL A N 1
ATOM 719 C CA . VAL A 1 94 ? -0.037 -10.046 0.740 1.00 96.31 94 VAL A CA 1
ATOM 720 C C . VAL A 1 94 ? 0.650 -10.049 -0.628 1.00 96.31 94 VAL A C 1
ATOM 722 O O . VAL A 1 94 ? 1.157 -9.013 -1.042 1.00 96.31 94 VAL A O 1
ATOM 725 N N . PRO A 1 95 ? 0.741 -11.185 -1.340 1.00 96.62 95 PRO A N 1
ATOM 726 C CA . PRO A 1 95 ? 1.251 -11.175 -2.710 1.00 96.62 95 PRO A CA 1
ATOM 727 C C . PRO A 1 95 ? 0.291 -10.398 -3.619 1.00 96.62 95 PRO A C 1
ATOM 729 O O . PRO A 1 95 ? -0.922 -10.516 -3.456 1.00 96.62 95 PRO A O 1
ATOM 732 N N . LEU A 1 96 ? 0.824 -9.645 -4.583 1.00 95.56 96 LEU A N 1
ATOM 733 C CA . LEU A 1 96 ? 0.017 -8.873 -5.526 1.00 95.56 96 LEU A CA 1
ATOM 734 C C . LEU A 1 96 ? -0.878 -9.772 -6.389 1.00 95.56 96 LEU A C 1
ATOM 736 O O . LEU A 1 96 ? -2.084 -9.564 -6.473 1.00 95.56 96 LEU A O 1
ATOM 740 N N . ALA A 1 97 ? -0.272 -10.752 -7.054 1.00 92.25 97 ALA A N 1
ATOM 741 C CA . ALA A 1 97 ? -0.946 -11.647 -7.983 1.00 92.25 97 ALA A CA 1
ATOM 742 C C . ALA A 1 97 ? -0.183 -12.981 -8.093 1.00 92.25 97 ALA A C 1
ATOM 744 O O . ALA A 1 97 ? 0.995 -13.043 -7.727 1.00 92.25 97 ALA A O 1
ATOM 745 N N . PRO A 1 98 ? -0.820 -14.066 -8.579 1.00 90.62 98 PRO A N 1
ATOM 746 C CA . PRO A 1 98 ? -0.170 -15.374 -8.713 1.00 90.62 98 PRO A CA 1
ATOM 747 C C . PRO A 1 98 ? 1.084 -15.387 -9.601 1.00 90.62 98 PRO A C 1
ATOM 749 O O . PRO A 1 98 ? 1.981 -16.192 -9.369 1.00 90.62 98 PRO A O 1
ATOM 752 N N . ASP A 1 99 ? 1.137 -14.522 -10.608 1.00 92.19 99 ASP A N 1
ATOM 753 C CA . ASP A 1 99 ? 2.235 -14.341 -11.564 1.00 92.19 99 ASP A CA 1
ATOM 754 C C . ASP A 1 99 ? 3.269 -13.287 -11.131 1.00 92.19 99 ASP A C 1
ATOM 756 O O . ASP A 1 99 ? 4.368 -13.251 -11.679 1.00 92.19 99 ASP A O 1
ATOM 760 N N . LEU A 1 100 ? 2.977 -12.503 -10.089 1.00 93.75 100 LEU A N 1
ATOM 761 C CA . LEU A 1 100 ? 3.897 -11.539 -9.470 1.00 93.75 100 LEU A CA 1
ATOM 762 C C . LEU A 1 100 ? 4.015 -11.763 -7.944 1.00 93.75 100 LEU A C 1
ATOM 764 O O . LEU A 1 100 ? 3.778 -10.844 -7.155 1.00 93.75 100 LEU A O 1
ATOM 768 N N . PRO A 1 101 ? 4.384 -12.975 -7.475 1.00 92.12 101 PRO A N 1
ATOM 769 C CA . PRO A 1 101 ? 4.327 -13.327 -6.051 1.00 92.12 101 PRO A CA 1
ATOM 770 C C . PRO A 1 101 ? 5.383 -12.625 -5.177 1.00 92.12 101 PRO A C 1
ATOM 772 O O . PRO A 1 101 ? 5.216 -12.557 -3.956 1.00 92.12 101 PRO A O 1
ATOM 775 N N . HIS A 1 102 ? 6.461 -12.121 -5.789 1.00 94.38 102 HIS A N 1
ATOM 776 C CA . HIS A 1 102 ? 7.549 -11.378 -5.140 1.00 94.38 102 HIS A CA 1
ATOM 777 C C . HIS A 1 102 ? 7.190 -9.904 -4.892 1.00 94.38 102 HIS A C 1
ATOM 779 O O . HIS A 1 102 ? 7.857 -9.233 -4.108 1.00 94.38 102 HIS A O 1
ATOM 785 N N . ILE A 1 103 ? 6.120 -9.396 -5.509 1.00 96.38 103 ILE A N 1
ATOM 786 C CA . ILE A 1 103 ? 5.591 -8.070 -5.202 1.00 96.38 103 ILE A CA 1
ATOM 787 C C . ILE A 1 103 ? 4.620 -8.220 -4.032 1.00 96.38 103 ILE A C 1
ATOM 789 O O . ILE A 1 103 ? 3.548 -8.815 -4.150 1.00 96.38 103 ILE A O 1
ATOM 793 N N . ARG A 1 104 ? 5.035 -7.719 -2.870 1.00 96.81 104 ARG A N 1
ATOM 794 C CA . ARG A 1 104 ? 4.321 -7.815 -1.599 1.00 96.81 104 ARG A CA 1
ATOM 795 C C . ARG A 1 104 ? 3.593 -6.509 -1.321 1.00 96.81 104 ARG A C 1
ATOM 797 O O . ARG A 1 104 ? 4.218 -5.481 -1.116 1.00 96.81 104 ARG A O 1
ATOM 804 N N . CYS A 1 105 ? 2.276 -6.532 -1.286 1.00 96.88 105 CYS A N 1
ATOM 805 C CA . CYS A 1 105 ? 1.445 -5.367 -1.030 1.00 96.88 105 CYS A CA 1
ATOM 806 C C . CYS A 1 105 ? 1.110 -5.240 0.456 1.00 96.88 105 CYS A C 1
ATOM 808 O O . CYS A 1 105 ? 0.949 -6.248 1.156 1.00 96.88 105 CYS A O 1
ATOM 810 N N . LEU A 1 106 ? 0.954 -4.000 0.930 1.00 95.75 106 LEU A N 1
ATOM 811 C CA . LEU A 1 106 ? 0.365 -3.758 2.243 1.00 95.75 106 LEU A CA 1
ATOM 812 C C . LEU A 1 106 ? -1.022 -4.387 2.339 1.00 95.75 106 LEU A C 1
ATOM 814 O O . LEU A 1 106 ? -1.852 -4.273 1.436 1.00 95.75 106 LEU A O 1
ATOM 818 N N . GLU A 1 107 ? -1.270 -5.014 3.484 1.00 96.00 107 GLU A N 1
ATOM 819 C CA . GLU A 1 107 ? -2.603 -5.459 3.863 1.00 96.00 107 GLU A CA 1
ATOM 820 C C . GLU A 1 107 ? -3.552 -4.255 3.919 1.00 96.00 107 GLU A C 1
ATOM 822 O O . GLU A 1 107 ? -3.147 -3.152 4.292 1.00 96.00 107 GLU A O 1
ATOM 827 N N . ILE A 1 108 ? -4.817 -4.445 3.542 1.00 97.06 108 ILE A N 1
ATOM 828 C CA . ILE A 1 108 ? -5.738 -3.329 3.294 1.00 97.06 108 ILE A CA 1
ATOM 829 C C . ILE A 1 108 ? -5.923 -2.400 4.505 1.00 97.06 108 ILE A C 1
ATOM 831 O O . ILE A 1 108 ? -6.046 -1.189 4.331 1.00 97.06 108 ILE A O 1
ATOM 835 N N . HIS A 1 109 ? -5.889 -2.913 5.736 1.00 97.44 109 HIS A N 1
ATOM 836 C CA . HIS A 1 109 ? -6.042 -2.096 6.941 1.00 97.44 109 HIS A CA 1
ATOM 837 C C . HIS A 1 109 ? -4.753 -1.349 7.291 1.00 97.44 109 HIS A C 1
ATOM 839 O O . HIS A 1 109 ? -4.814 -0.222 7.783 1.00 97.44 109 HIS A O 1
ATOM 845 N N . ASP A 1 110 ? -3.594 -1.949 7.013 1.00 95.94 110 ASP A N 1
ATOM 846 C CA . ASP A 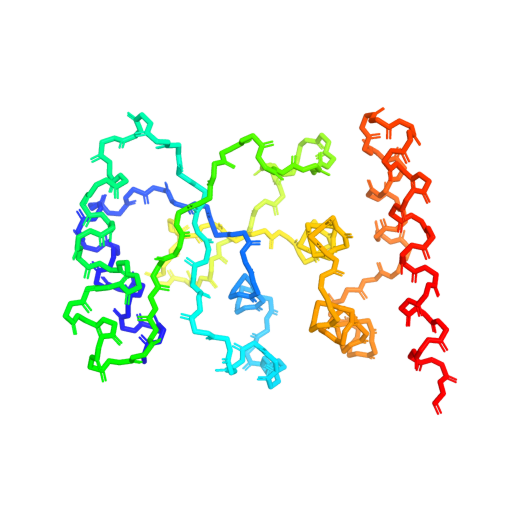1 110 ? -2.296 -1.282 7.133 1.00 95.94 110 ASP A CA 1
ATOM 847 C C . ASP A 1 110 ? -2.137 -0.191 6.054 1.00 95.94 110 ASP A C 1
ATOM 849 O O . ASP A 1 110 ? -1.643 0.896 6.352 1.00 95.94 110 ASP A O 1
ATOM 853 N N . LEU A 1 111 ? -2.652 -0.415 4.837 1.00 95.62 111 LEU A N 1
ATOM 854 C CA . LEU A 1 111 ? -2.743 0.607 3.788 1.00 95.62 111 LEU A CA 1
ATOM 855 C C . LEU A 1 111 ? -3.650 1.770 4.206 1.00 95.62 111 LEU A C 1
ATOM 857 O O . LEU A 1 111 ? -3.276 2.929 4.048 1.00 95.62 111 LEU A O 1
ATOM 861 N N . VAL A 1 112 ? -4.835 1.494 4.766 1.00 96.69 112 VAL A N 1
ATOM 862 C CA . VAL A 1 112 ? -5.697 2.562 5.305 1.00 96.69 112 VAL A CA 1
ATOM 863 C C . VAL A 1 112 ? -4.930 3.384 6.340 1.00 96.69 112 VAL A C 1
ATOM 865 O O . VAL A 1 112 ? -5.008 4.612 6.333 1.00 96.69 112 VAL A O 1
ATOM 868 N N . LEU A 1 113 ? -4.143 2.730 7.195 1.00 95.50 113 LEU A N 1
ATOM 869 C CA . LEU A 1 113 ? -3.310 3.414 8.174 1.00 95.50 113 LEU A CA 1
ATOM 870 C C . LEU A 1 113 ? -2.253 4.311 7.514 1.00 95.50 113 LEU A C 1
ATOM 872 O O . LEU A 1 113 ? -2.141 5.474 7.895 1.00 95.50 113 LEU A O 1
ATOM 876 N N . SER A 1 114 ? -1.526 3.819 6.504 1.00 93.31 114 SER A N 1
ATOM 877 C CA . SER A 1 114 ? -0.514 4.617 5.793 1.00 93.31 114 SER A CA 1
ATOM 878 C C . SER A 1 114 ? -1.128 5.839 5.096 1.00 93.31 114 SER A C 1
ATOM 880 O O . SER A 1 114 ? -0.576 6.939 5.147 1.00 93.31 114 SER A O 1
ATOM 882 N N . LYS A 1 115 ? -2.333 5.694 4.538 1.00 93.75 115 LYS A N 1
ATOM 883 C CA . LYS A 1 115 ? -3.091 6.780 3.901 1.00 93.75 115 LYS A CA 1
ATOM 884 C C . LYS A 1 115 ? -3.620 7.796 4.917 1.00 93.75 115 LYS A C 1
ATOM 886 O O . LYS A 1 115 ? -3.553 9.003 4.685 1.00 93.75 115 LYS A O 1
ATOM 891 N N . LEU A 1 116 ? -4.050 7.341 6.097 1.00 95.31 116 LEU A N 1
ATOM 892 C CA . LEU A 1 116 ? -4.386 8.232 7.212 1.00 95.31 116 LEU A CA 1
ATOM 893 C C . LEU A 1 116 ? -3.172 9.023 7.704 1.00 95.31 116 LEU A C 1
ATOM 895 O O . LEU A 1 116 ? -3.355 10.154 8.147 1.00 95.31 116 LEU A O 1
ATOM 899 N N . VAL A 1 117 ? -1.957 8.471 7.644 1.00 92.50 117 VAL A N 1
ATOM 900 C CA . VAL A 1 117 ? -0.711 9.172 8.002 1.00 92.50 117 VAL A CA 1
ATOM 901 C C . VAL A 1 117 ? -0.380 10.259 6.979 1.00 92.50 117 VAL A C 1
ATOM 903 O O . VAL A 1 117 ? -0.141 11.402 7.380 1.00 92.50 117 VAL A O 1
ATOM 906 N N . ALA A 1 118 ? -0.403 9.931 5.684 1.00 89.50 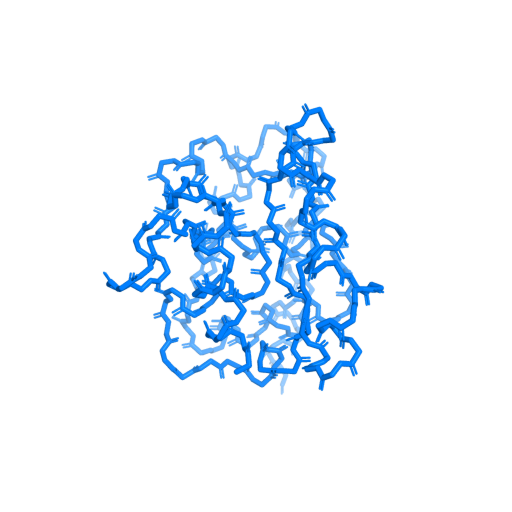118 ALA A N 1
ATOM 907 C CA . ALA A 1 118 ? -0.119 10.882 4.609 1.00 89.50 118 ALA A CA 1
ATOM 908 C C . ALA A 1 118 ? -1.142 12.034 4.600 1.00 89.50 118 ALA A C 1
ATOM 910 O O . ALA A 1 118 ? -0.775 13.209 4.630 1.00 89.50 118 ALA A O 1
ATOM 911 N N . GLY A 1 119 ? -2.434 11.697 4.644 1.00 87.56 119 GLY A N 1
ATOM 912 C CA . GLY A 1 119 ? -3.544 12.624 4.861 1.00 87.56 119 GLY A CA 1
ATOM 913 C C . GLY A 1 119 ? -3.864 13.711 3.813 1.00 87.56 119 GLY A C 1
ATOM 914 O O . GLY A 1 119 ? -4.538 14.665 4.211 1.00 87.56 119 GLY A O 1
ATOM 915 N N . PRO A 1 120 ? -3.453 13.662 2.526 1.00 90.31 120 PRO A N 1
ATOM 916 C CA . PRO A 1 120 ? -4.047 14.531 1.511 1.00 90.31 120 PRO A CA 1
ATOM 917 C C . PRO A 1 120 ? -5.528 14.181 1.285 1.00 90.31 120 PRO A C 1
ATOM 919 O O . PRO A 1 120 ? -5.958 13.056 1.524 1.00 90.31 120 PRO A O 1
ATOM 922 N N . LEU A 1 121 ? -6.313 15.132 0.763 1.00 88.81 121 LEU A N 1
ATOM 923 C CA . LEU A 1 121 ? -7.763 14.962 0.566 1.00 88.81 121 LEU A CA 1
ATOM 924 C C . LEU A 1 121 ? -8.124 13.700 -0.246 1.00 88.81 121 LEU A C 1
ATOM 926 O O . LEU A 1 121 ? -9.032 12.973 0.151 1.00 88.81 121 LEU A O 1
ATOM 930 N N . LYS A 1 122 ? -7.357 13.398 -1.306 1.00 90.25 122 LYS A N 1
ATOM 931 C CA . LYS A 1 122 ? -7.538 12.202 -2.154 1.00 90.25 122 LYS A CA 1
ATOM 932 C C . LYS A 1 122 ? -7.504 10.888 -1.362 1.00 90.25 122 LYS A C 1
ATOM 934 O O . LYS A 1 122 ? -8.205 9.937 -1.692 1.00 90.25 122 LYS A O 1
ATOM 939 N N . ASP A 1 123 ? -6.705 10.834 -0.297 1.00 93.94 123 ASP A N 1
ATOM 940 C CA . ASP A 1 123 ? -6.560 9.628 0.515 1.00 93.94 123 ASP A CA 1
ATOM 941 C C . ASP A 1 123 ? -7.783 9.426 1.417 1.00 93.94 123 ASP A C 1
ATOM 943 O O . ASP A 1 123 ? -8.181 8.291 1.661 1.00 93.94 123 ASP A O 1
ATOM 947 N N . TYR A 1 124 ? -8.432 10.502 1.872 1.00 94.94 124 TYR A N 1
ATOM 948 C CA . TYR A 1 124 ? -9.676 10.395 2.644 1.00 94.94 124 TYR A CA 1
ATOM 949 C C . TYR A 1 124 ? -10.834 9.903 1.778 1.00 94.94 124 TYR A C 1
ATOM 951 O O . TYR A 1 124 ? -11.618 9.072 2.236 1.00 94.94 124 TYR A O 1
ATOM 959 N N . GLU A 1 125 ? -10.909 10.375 0.532 1.00 93.62 125 GLU A N 1
ATOM 960 C CA . GLU A 1 125 ? -11.870 9.897 -0.468 1.00 93.62 125 GLU A CA 1
ATOM 961 C C . GLU A 1 125 ? -11.660 8.401 -0.741 1.00 93.62 125 GLU A C 1
ATOM 963 O O . GLU A 1 125 ? -12.601 7.616 -0.620 1.00 93.62 125 GLU A O 1
ATOM 968 N N . LEU A 1 126 ? -10.411 7.979 -0.975 1.00 95.19 126 LEU A N 1
ATOM 969 C CA . LEU A 1 126 ? -10.076 6.567 -1.153 1.00 95.19 126 LEU A CA 1
ATOM 970 C C . LEU A 1 126 ? -10.479 5.720 0.065 1.00 95.19 126 LEU A C 1
ATOM 972 O O . LEU A 1 126 ? -11.130 4.689 -0.097 1.00 95.19 126 LEU A O 1
ATOM 976 N N . ILE A 1 127 ? -10.124 6.136 1.287 1.00 96.94 127 ILE A N 1
ATOM 977 C CA . ILE A 1 127 ? -10.465 5.377 2.501 1.00 96.94 127 ILE A CA 1
ATOM 978 C C . ILE A 1 127 ? -11.986 5.265 2.656 1.00 96.94 127 ILE A C 1
ATOM 980 O O . ILE A 1 127 ? -12.475 4.183 2.977 1.00 96.94 127 ILE A O 1
ATOM 984 N N . ALA A 1 128 ? -12.745 6.337 2.401 1.00 95.75 128 ALA A N 1
ATOM 985 C CA . ALA A 1 128 ? -14.206 6.293 2.454 1.00 95.75 128 ALA A CA 1
ATOM 986 C C . ALA A 1 128 ? -14.769 5.218 1.512 1.00 95.75 128 ALA A C 1
ATOM 988 O O . ALA A 1 128 ? -15.589 4.403 1.936 1.00 95.75 128 ALA A O 1
ATOM 989 N N . VAL A 1 129 ? -14.265 5.152 0.275 1.00 95.06 129 VAL A N 1
ATOM 990 C CA . VAL A 1 129 ? -14.671 4.139 -0.711 1.00 95.06 129 VAL A CA 1
ATOM 991 C C . VAL A 1 129 ? -14.299 2.724 -0.261 1.00 95.06 129 VAL A C 1
ATOM 993 O O . VAL A 1 129 ? -15.108 1.806 -0.394 1.00 95.06 129 VAL A O 1
ATOM 996 N N . LEU A 1 130 ? -13.104 2.520 0.303 1.00 96.44 130 LEU A N 1
ATOM 997 C CA . LEU A 1 130 ? -12.685 1.207 0.813 1.00 96.44 130 LEU A CA 1
ATOM 998 C C . LEU A 1 130 ? -13.594 0.701 1.940 1.00 96.44 130 LEU A C 1
ATOM 1000 O O . LEU A 1 130 ? -13.908 -0.491 1.990 1.00 96.44 130 LEU A O 1
ATOM 1004 N N . LEU A 1 131 ? -14.018 1.599 2.832 1.00 96.12 131 LEU A N 1
ATOM 1005 C CA . LEU A 1 131 ? -14.909 1.275 3.944 1.00 96.12 131 LEU A CA 1
ATOM 1006 C C . LEU A 1 131 ? -16.347 1.021 3.469 1.00 96.12 131 LEU A C 1
ATOM 1008 O O . LEU A 1 131 ? -16.951 0.027 3.874 1.00 96.12 131 LEU A O 1
ATOM 1012 N N . ASP A 1 132 ? -16.882 1.865 2.584 1.00 94.38 132 ASP A N 1
ATOM 1013 C CA . ASP A 1 132 ? -18.237 1.715 2.031 1.00 94.38 132 ASP A CA 1
ATOM 1014 C C . ASP A 1 132 ? -18.394 0.395 1.259 1.00 94.38 132 ASP A C 1
ATOM 1016 O O . ASP A 1 132 ? -19.327 -0.383 1.482 1.00 94.38 132 ASP A O 1
ATOM 1020 N N . ARG A 1 133 ? -17.393 0.064 0.436 1.00 94.25 133 ARG A N 1
ATOM 1021 C CA . ARG A 1 133 ? -17.343 -1.191 -0.328 1.00 94.25 133 ARG A CA 1
ATOM 1022 C C . ARG A 1 133 ? -16.986 -2.414 0.519 1.00 94.25 133 ARG A C 1
ATOM 1024 O O . ARG A 1 133 ? -16.929 -3.518 -0.019 1.00 94.25 133 ARG A O 1
ATOM 1031 N N . LYS A 1 134 ? -16.765 -2.241 1.829 1.00 94.69 134 LYS A N 1
ATOM 1032 C CA . LYS A 1 134 ? -16.379 -3.297 2.784 1.00 94.69 134 LYS A CA 1
ATOM 1033 C C . LYS A 1 134 ? -15.100 -4.039 2.386 1.00 94.69 134 LYS A C 1
ATOM 1035 O O . LYS A 1 134 ? -14.944 -5.216 2.705 1.00 94.69 134 LYS A O 1
ATOM 1040 N N . LEU A 1 135 ? -14.194 -3.354 1.689 1.00 95.75 135 LEU A N 1
ATOM 1041 C CA . LEU A 1 135 ? -12.854 -3.862 1.395 1.00 95.75 135 LEU A CA 1
ATOM 1042 C C . LEU A 1 135 ? -11.950 -3.758 2.627 1.00 95.75 135 LEU A C 1
ATOM 1044 O O . LEU A 1 135 ? -11.062 -4.584 2.795 1.00 95.75 135 LEU A O 1
ATOM 1048 N N . ALA A 1 136 ? -12.210 -2.783 3.502 1.00 97.19 136 ALA A N 1
ATOM 1049 C CA . ALA A 1 136 ? -11.597 -2.666 4.820 1.00 97.19 136 ALA A CA 1
ATOM 1050 C C . ALA A 1 136 ? -12.671 -2.581 5.915 1.00 97.19 136 ALA A C 1
ATOM 1052 O O . ALA A 1 136 ? -13.737 -1.993 5.723 1.00 97.19 136 ALA A O 1
ATOM 1053 N N . ASP A 1 137 ? -12.371 -3.147 7.082 1.00 97.62 137 ASP A N 1
ATOM 1054 C CA . ASP A 1 137 ? -13.216 -3.111 8.270 1.00 97.62 137 ASP A CA 1
ATOM 1055 C C . ASP A 1 137 ? -12.758 -2.024 9.252 1.00 97.62 137 ASP A C 1
ATOM 1057 O O . ASP A 1 137 ? -11.605 -1.974 9.688 1.00 97.62 137 ASP A O 1
ATOM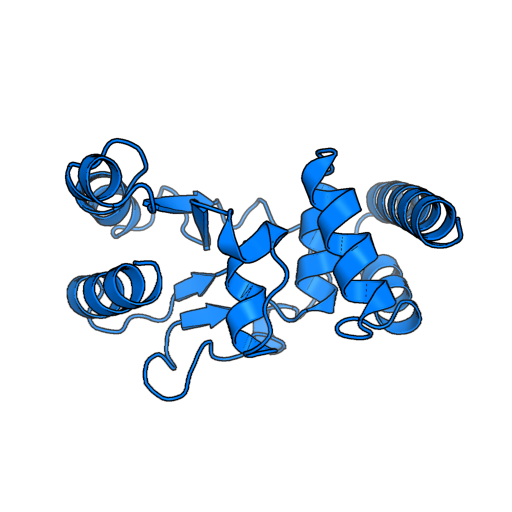 1061 N N . VAL A 1 138 ? -13.696 -1.170 9.665 1.00 97.75 138 VAL A N 1
ATOM 1062 C CA . VAL A 1 138 ? -13.423 -0.054 10.583 1.00 97.75 138 VAL A CA 1
ATOM 1063 C C . VAL A 1 138 ? -12.924 -0.548 11.945 1.00 97.75 138 VAL A C 1
ATOM 1065 O O . VAL A 1 138 ? -12.082 0.111 12.557 1.00 97.75 138 VAL A O 1
ATOM 1068 N N . GLY A 1 139 ? -13.441 -1.677 12.444 1.00 98.25 139 GLY A N 1
ATOM 1069 C CA . GLY A 1 139 ? -12.998 -2.261 13.713 1.00 98.25 139 GLY A CA 1
ATOM 1070 C C . GLY A 1 139 ? -11.516 -2.622 13.668 1.00 98.25 139 GLY A C 1
ATOM 1071 O O . GLY A 1 139 ? -10.737 -2.173 14.504 1.00 98.25 139 GLY A O 1
ATOM 1072 N N . THR A 1 140 ? -11.113 -3.312 12.608 1.00 98.12 140 THR A N 1
ATOM 1073 C CA . THR A 1 140 ? -9.728 -3.718 12.371 1.00 98.12 140 THR A CA 1
ATOM 1074 C C . THR A 1 140 ? -8.813 -2.507 12.179 1.00 98.12 140 THR A C 1
ATOM 1076 O O . THR A 1 140 ? -7.732 -2.474 12.765 1.00 98.12 140 THR A O 1
ATOM 1079 N N . VAL A 1 141 ? -9.237 -1.463 11.451 1.00 97.69 141 VAL A N 1
ATOM 1080 C CA . VAL A 1 141 ? -8.454 -0.210 11.357 1.00 97.69 141 VAL A CA 1
ATOM 1081 C C . VAL A 1 141 ? -8.256 0.416 12.741 1.00 97.69 141 VAL A C 1
ATOM 1083 O O . VAL A 1 141 ? -7.148 0.836 13.071 1.00 97.69 141 VAL A O 1
ATOM 1086 N N . ARG A 1 142 ? -9.290 0.455 13.592 1.00 97.94 142 ARG A N 1
ATOM 1087 C CA . ARG A 1 142 ? -9.160 0.967 14.969 1.00 97.94 142 ARG A CA 1
ATOM 1088 C C . ARG A 1 142 ? -8.172 0.144 15.792 1.00 97.94 142 ARG A C 1
ATOM 1090 O O . ARG A 1 142 ? -7.337 0.732 16.478 1.00 97.94 14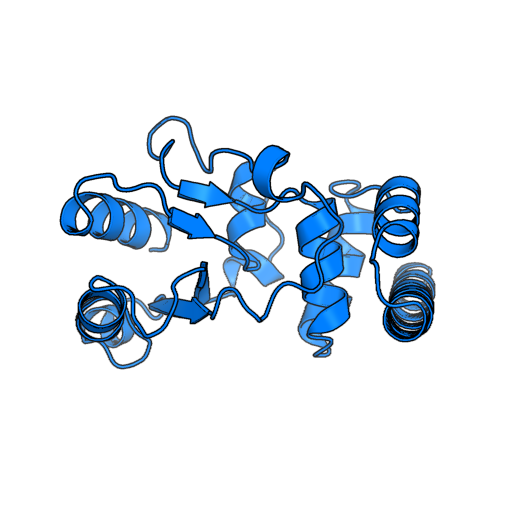2 ARG A O 1
ATOM 1097 N N . ASP A 1 143 ? -8.214 -1.179 15.682 1.00 97.44 143 ASP A N 1
ATOM 1098 C CA . ASP A 1 143 ? -7.264 -2.062 16.364 1.00 97.44 143 ASP A CA 1
ATOM 1099 C C . ASP A 1 143 ? -5.824 -1.812 15.887 1.00 97.44 143 ASP A C 1
ATOM 1101 O O . ASP A 1 143 ? -4.893 -1.765 16.696 1.00 97.44 143 ASP A O 1
ATOM 1105 N N . ARG A 1 144 ? -5.632 -1.567 14.583 1.00 96.25 144 ARG A N 1
ATOM 1106 C CA . ARG A 1 144 ? -4.336 -1.175 14.006 1.00 96.25 144 ARG A CA 1
ATOM 1107 C C . ARG A 1 144 ? -3.851 0.166 14.547 1.00 96.25 144 ARG A C 1
ATOM 1109 O O . ARG A 1 144 ? -2.695 0.251 14.950 1.00 96.25 144 ARG A O 1
ATOM 1116 N N . ILE A 1 145 ? -4.726 1.171 14.650 1.00 96.56 145 ILE A N 1
ATOM 1117 C CA . ILE A 1 145 ? -4.399 2.464 15.275 1.00 96.56 145 ILE A CA 1
ATOM 1118 C C . ILE A 1 145 ? -3.929 2.254 16.719 1.00 96.56 145 ILE A C 1
ATOM 1120 O O . ILE A 1 145 ? -2.902 2.799 17.110 1.00 96.56 145 ILE A O 1
ATOM 1124 N N . VAL A 1 146 ? -4.634 1.446 17.517 1.00 96.12 146 VAL A N 1
ATOM 1125 C CA . VAL A 1 146 ? -4.264 1.186 18.923 1.00 96.12 146 VAL A CA 1
ATOM 1126 C C . VAL A 1 146 ? -2.878 0.539 19.044 1.00 96.12 146 VAL A C 1
ATOM 1128 O O . VAL A 1 146 ? -2.162 0.812 20.011 1.00 96.12 146 VAL A O 1
ATOM 1131 N N . ALA A 1 147 ? -2.486 -0.275 18.064 1.00 94.56 147 ALA A N 1
ATOM 1132 C CA . ALA A 1 147 ? -1.204 -0.970 18.027 1.00 94.56 147 ALA A CA 1
ATOM 1133 C C . ALA A 1 147 ? -0.010 -0.101 17.571 1.00 94.56 147 ALA A C 1
ATOM 1135 O O . ALA A 1 147 ? 1.133 -0.544 17.689 1.00 94.56 147 ALA A O 1
ATOM 1136 N N . VAL A 1 148 ? -0.229 1.127 17.083 1.00 92.75 148 VAL A N 1
ATOM 1137 C CA . VAL A 1 148 ? 0.859 2.052 16.703 1.00 92.75 148 VAL A CA 1
ATOM 1138 C C . VAL A 1 148 ? 1.655 2.465 17.948 1.00 92.75 148 VAL A C 1
ATOM 1140 O O . VAL A 1 148 ? 1.049 2.937 18.901 1.00 92.75 148 VAL A O 1
ATOM 1143 N N . PRO A 1 149 ? 2.993 2.357 18.014 1.00 88.88 149 PRO A N 1
ATOM 1144 C CA . PRO A 1 149 ? 3.739 2.658 19.245 1.00 88.88 149 PRO A CA 1
ATOM 1145 C C . PRO A 1 149 ? 3.561 4.091 19.779 1.00 88.88 149 PRO A C 1
ATOM 1147 O O . PRO A 1 149 ? 3.401 4.277 20.985 1.00 88.88 149 PRO A O 1
ATOM 1150 N N . ASP A 1 150 ? 3.524 5.088 18.895 1.00 90.88 150 ASP A N 1
ATOM 1151 C CA . ASP A 1 150 ? 3.437 6.509 19.248 1.00 90.88 150 ASP A CA 1
ATOM 1152 C C . ASP A 1 150 ? 2.007 6.928 19.638 1.00 90.88 150 ASP A C 1
ATOM 1154 O O . ASP A 1 150 ? 1.110 6.981 18.797 1.00 90.88 150 ASP A O 1
ATOM 1158 N N . LEU A 1 151 ? 1.801 7.284 20.913 1.00 92.12 151 LEU A N 1
ATOM 1159 C CA . LEU A 1 151 ? 0.507 7.719 21.459 1.00 92.12 151 LEU A CA 1
ATOM 1160 C C . LEU A 1 151 ? -0.060 8.986 20.802 1.00 92.12 151 LEU A C 1
ATOM 1162 O O . LEU A 1 151 ? -1.277 9.092 20.643 1.00 92.12 151 LEU A O 1
ATOM 1166 N N . HIS A 1 152 ? 0.791 9.950 20.445 1.00 93.69 152 HIS A N 1
ATOM 1167 C CA . HIS A 1 152 ? 0.354 11.168 19.769 1.00 93.69 152 HIS A CA 1
ATOM 1168 C C . HIS A 1 152 ? -0.141 10.839 18.360 1.00 93.69 152 HIS A C 1
ATOM 1170 O O . HIS A 1 152 ? -1.220 11.285 17.964 1.00 93.69 152 HIS A O 1
ATOM 1176 N N . MET A 1 153 ? 0.585 9.969 17.653 1.00 93.06 153 MET A N 1
ATOM 1177 C CA . MET A 1 153 ? 0.165 9.480 16.343 1.00 93.06 153 MET A CA 1
ATOM 1178 C C . MET A 1 153 ? -1.173 8.735 16.417 1.00 93.06 153 MET A C 1
ATOM 1180 O O . MET A 1 153 ? -2.045 8.982 15.587 1.00 93.06 153 MET A O 1
ATOM 1184 N N . ARG A 1 154 ? -1.414 7.907 17.449 1.00 95.25 154 ARG A N 1
ATOM 1185 C CA . ARG A 1 154 ? -2.728 7.248 17.639 1.00 95.25 154 ARG A CA 1
ATOM 1186 C C . ARG A 1 154 ? -3.877 8.250 17.668 1.00 95.25 154 ARG A C 1
ATOM 1188 O O . ARG A 1 154 ? -4.902 8.022 17.031 1.00 95.25 154 ARG A O 1
ATOM 1195 N N . ALA A 1 155 ? -3.714 9.348 18.408 1.00 96.50 155 ALA A N 1
ATOM 1196 C CA . ALA A 1 155 ? -4.745 10.373 18.534 1.00 96.50 155 ALA A CA 1
ATOM 1197 C C . ALA A 1 155 ? -5.020 11.068 17.191 1.00 96.50 155 ALA A C 1
ATOM 1199 O O . ALA A 1 155 ? -6.183 11.265 16.834 1.00 96.50 155 ALA A O 1
ATOM 1200 N N . ILE A 1 156 ? -3.966 11.377 16.425 1.00 95.69 156 ILE A N 1
ATOM 1201 C CA . ILE A 1 156 ? -4.087 11.949 15.077 1.00 95.69 156 ILE A CA 1
ATOM 1202 C C . ILE A 1 156 ? -4.835 10.983 14.154 1.00 95.69 156 ILE A C 1
ATOM 1204 O O . ILE A 1 156 ? -5.811 11.378 13.518 1.00 95.69 156 ILE A O 1
ATOM 1208 N N . LEU A 1 157 ? -4.418 9.717 14.099 1.00 96.50 157 LEU A N 1
ATOM 1209 C CA . LEU A 1 157 ? -5.029 8.715 13.224 1.00 96.50 157 LEU A CA 1
ATOM 1210 C C . LEU A 1 157 ? -6.493 8.455 13.585 1.00 96.50 157 LEU A C 1
ATOM 1212 O O . LEU A 1 157 ? -7.332 8.367 12.691 1.00 96.50 157 LEU A O 1
ATOM 1216 N N . ALA A 1 158 ? -6.824 8.400 14.877 1.00 97.38 158 ALA A N 1
ATOM 1217 C CA . ALA A 1 158 ? -8.202 8.252 15.334 1.00 97.38 158 ALA A CA 1
ATOM 1218 C C . ALA A 1 158 ? -9.080 9.441 14.908 1.00 97.38 158 ALA A C 1
ATOM 1220 O O . ALA A 1 158 ? -10.191 9.236 14.420 1.00 97.38 158 ALA A O 1
ATOM 1221 N N . ALA A 1 159 ? -8.577 10.674 15.041 1.00 97.31 159 ALA A N 1
ATOM 1222 C CA . ALA A 1 159 ? -9.294 11.870 14.605 1.00 97.31 159 ALA A CA 1
ATOM 1223 C C . ALA A 1 159 ? -9.489 11.898 13.080 1.00 97.31 159 ALA A C 1
ATOM 1225 O O . ALA A 1 159 ? -10.584 12.189 12.602 1.00 97.31 159 ALA A O 1
ATOM 1226 N N . ARG A 1 160 ? -8.456 11.542 12.309 1.00 97.31 160 ARG A N 1
ATOM 1227 C CA . ARG A 1 160 ? -8.538 11.465 10.843 1.00 97.31 160 ARG A CA 1
ATOM 1228 C C . ARG A 1 160 ? -9.513 10.384 10.379 1.00 97.31 160 ARG A C 1
ATOM 1230 O O . ARG A 1 160 ? -10.337 10.653 9.512 1.00 97.31 160 ARG A O 1
ATOM 1237 N N . LEU A 1 161 ? -9.493 9.201 10.998 1.00 97.62 161 LEU A N 1
ATOM 1238 C CA . LEU A 1 161 ? -10.469 8.148 10.711 1.00 97.62 161 LEU A CA 1
ATOM 1239 C C . LEU A 1 161 ? -11.899 8.625 11.001 1.00 97.62 161 LEU A C 1
ATOM 1241 O O . LEU A 1 161 ? -12.799 8.369 10.209 1.00 97.62 161 LEU A O 1
ATOM 1245 N N . GLN A 1 162 ? -12.111 9.353 12.101 1.00 97.06 162 GLN A N 1
ATOM 1246 C CA . GLN A 1 162 ? -13.423 9.908 12.433 1.00 97.06 162 GLN A CA 1
ATOM 1247 C C . GLN A 1 162 ? -13.930 10.888 11.359 1.00 97.06 162 GLN A C 1
ATOM 1249 O O . GLN A 1 162 ? -15.091 10.801 10.965 1.00 97.06 162 GLN A O 1
ATOM 1254 N N . ILE A 1 163 ? -13.059 11.753 10.826 1.00 95.56 163 ILE A N 1
ATOM 1255 C CA . ILE A 1 163 ? -13.394 12.670 9.719 1.00 95.56 163 ILE A CA 1
ATOM 1256 C C . ILE A 1 163 ? -13.851 11.897 8.473 1.00 95.56 163 ILE A C 1
ATOM 1258 O O . ILE A 1 163 ? -14.845 12.268 7.842 1.00 95.56 163 ILE A O 1
ATOM 1262 N N . VAL A 1 164 ? -13.155 10.809 8.127 1.00 96.31 164 VAL A N 1
ATOM 1263 C CA . VAL A 1 164 ? -13.527 9.957 6.987 1.00 96.31 164 VAL A CA 1
ATOM 1264 C C . VAL A 1 164 ? -14.908 9.330 7.205 1.00 96.31 164 VAL A C 1
ATOM 1266 O O . VAL A 1 164 ? -15.764 9.405 6.326 1.00 96.31 164 VAL A O 1
ATOM 1269 N N . LEU A 1 165 ? -15.162 8.777 8.395 1.00 95.50 165 LEU A N 1
ATOM 1270 C CA . LEU A 1 165 ? -16.442 8.139 8.729 1.00 95.50 165 LEU A CA 1
ATOM 1271 C C . LEU A 1 165 ? -17.628 9.116 8.668 1.00 95.50 165 LEU A C 1
ATOM 1273 O O . LEU A 1 165 ? -18.698 8.757 8.186 1.00 95.50 165 LEU A O 1
ATOM 1277 N N . GLU A 1 166 ? -17.448 10.356 9.122 1.00 91.88 166 GLU A N 1
ATOM 1278 C CA . GLU A 1 166 ? -18.486 11.398 9.062 1.00 91.88 166 GLU A CA 1
ATOM 1279 C C . GLU A 1 166 ? -18.748 11.921 7.647 1.00 91.88 166 GLU A C 1
ATOM 1281 O O . GLU A 1 166 ? -19.817 12.474 7.370 1.00 91.88 166 GLU A O 1
ATOM 1286 N N . SER A 1 167 ? -17.766 11.783 6.760 1.00 81.88 167 SER A N 1
ATOM 1287 C CA . SER A 1 167 ? -17.890 12.162 5.353 1.00 81.88 167 SER A CA 1
ATOM 1288 C C . SER A 1 167 ? -18.586 11.066 4.547 1.00 81.88 167 SER A C 1
ATOM 1290 O O . SER A 1 167 ? -19.395 11.384 3.685 1.00 81.88 167 SER A O 1
ATOM 1292 N N . ALA A 1 168 ? -18.338 9.795 4.881 1.00 75.12 168 ALA A N 1
ATOM 1293 C CA . ALA A 1 168 ? -18.971 8.634 4.251 1.00 75.12 168 ALA A CA 1
ATOM 1294 C C . ALA A 1 168 ? -20.437 8.409 4.680 1.00 75.12 168 ALA A C 1
ATOM 1296 O O . ALA A 1 168 ? -21.185 7.729 3.990 1.00 75.12 168 ALA A O 1
ATOM 1297 N N . ALA A 1 169 ? -20.860 8.957 5.824 1.00 67.50 169 ALA A N 1
ATOM 1298 C CA . ALA A 1 169 ? -22.223 8.806 6.347 1.00 67.50 169 ALA A CA 1
ATOM 1299 C C . ALA A 1 169 ? -23.262 9.776 5.737 1.00 67.50 169 ALA A C 1
ATOM 1301 O O . ALA A 1 169 ? -24.394 9.829 6.225 1.00 67.50 169 ALA A O 1
ATOM 1302 N N . ARG A 1 170 ? -22.881 10.575 4.734 1.00 55.28 170 ARG A N 1
ATOM 1303 C CA . ARG A 1 170 ? -23.742 11.561 4.058 1.00 55.28 170 ARG A CA 1
ATOM 1304 C C . ARG A 1 170 ? -24.106 11.090 2.662 1.00 55.28 170 ARG A C 1
ATOM 1306 O O . ARG A 1 170 ? -25.263 11.359 2.272 1.00 55.28 170 ARG A O 1
#

Secondary structure (DSSP, 8-state):
-HHHHHHHHHHHTTT--EEE-SGGGGGGT-SS--HHHHT--EEEEE--TTSTTHHHHHHHHSTTSHHHHHHS-EEEEE-TT---PPTT-GGG-EEEETTEEEEEEPPHHHHHHHHHHH--HHHHHHHHHHHHTTSS-HHHHHHHHHH-S-HHHHHHHHHHHHHHHHHHT-

Sequence (170 aa):
MLDDLLHELSRITDERELVMVGSQSIHAVTNDVPIEVVMSRECDLLLDESDSLTGVIDEGFGPDSPRAAETAVYVDTVSSTFPFLPAGWEQRLVPLAPDLPHIRCLEIHDLVLSKLVAGPLKDYELIAVLLDRKLADVGTVRDRIVAVPDLHMRAILAARLQIVLESAAR

pLDDT: mean 92.58, std 6.47, range [55.28, 98.25]